Protein AF-A0A4Y2VVF3-F1 (afdb_monomer)

pLDDT: mean 71.62, std 24.37, range [36.44, 98.56]

Organism: Araneus ventricosus (NCBI:txid182803)

Radius of gyration: 33.19 Å; Cα contacts (8 Å, |Δi|>4): 21; chains: 1; bounding box: 82×38×81 Å

Structure (mmCIF, N/CA/C/O backbone):
data_AF-A0A4Y2VVF3-F1
#
_entry.id   AF-A0A4Y2VVF3-F1
#
loop_
_atom_site.group_PDB
_atom_site.id
_atom_site.type_symbol
_atom_site.label_atom_id
_atom_site.label_alt_id
_atom_site.label_comp_id
_atom_site.label_asym_id
_atom_site.label_entity_id
_atom_site.label_seq_id
_atom_site.pdbx_PDB_ins_code
_atom_site.Cartn_x
_atom_site.Cartn_y
_atom_site.Cartn_z
_atom_site.occupancy
_atom_site.B_iso_or_equiv
_atom_site.auth_seq_id
_atom_site.auth_comp_id
_atom_site.auth_asym_id
_atom_site.auth_atom_id
_atom_site.pdbx_PDB_model_num
ATOM 1 N N . ILE A 1 1 ? -22.989 -9.755 7.718 1.00 93.38 1 ILE A N 1
ATOM 2 C CA . ILE A 1 1 ? -22.288 -10.272 6.516 1.00 93.38 1 ILE A CA 1
ATOM 3 C C . ILE A 1 1 ? -21.378 -9.185 5.943 1.00 93.38 1 ILE A C 1
ATOM 5 O O . ILE A 1 1 ? -20.214 -9.202 6.299 1.00 93.38 1 ILE A O 1
ATOM 9 N N . ARG A 1 2 ? -21.895 -8.127 5.299 1.00 97.75 2 ARG A N 1
ATOM 10 C CA . ARG A 1 2 ? -21.090 -7.014 4.737 1.00 97.75 2 ARG A CA 1
ATOM 11 C C . ARG A 1 2 ? -19.947 -6.476 5.620 1.00 97.75 2 ARG A C 1
ATOM 13 O O . ARG A 1 2 ? -18.826 -6.347 5.156 1.00 97.75 2 ARG A O 1
ATOM 20 N N . VAL A 1 3 ? -20.211 -6.157 6.893 1.00 97.88 3 VAL A N 1
ATOM 21 C CA . VAL A 1 3 ? -19.174 -5.632 7.813 1.00 97.88 3 VAL A CA 1
ATOM 22 C C . VAL A 1 3 ? -18.051 -6.645 8.047 1.00 97.88 3 VAL A C 1
ATOM 24 O O . VAL A 1 3 ? -16.886 -6.265 8.103 1.00 97.88 3 VAL A O 1
ATOM 27 N N . ARG A 1 4 ? -18.401 -7.929 8.166 1.00 98.31 4 ARG A N 1
ATOM 28 C CA . ARG A 1 4 ? -17.435 -9.017 8.329 1.00 98.31 4 ARG A CA 1
ATOM 29 C C . ARG A 1 4 ? -16.561 -9.123 7.086 1.00 98.31 4 ARG A C 1
ATOM 31 O O . ARG A 1 4 ? -15.348 -9.116 7.221 1.00 98.31 4 ARG A O 1
ATOM 38 N N . ASP A 1 5 ? -17.168 -9.123 5.907 1.00 98.38 5 ASP A N 1
ATOM 39 C CA . ASP A 1 5 ? -16.439 -9.295 4.649 1.00 98.38 5 ASP A CA 1
ATOM 40 C C . ASP A 1 5 ? -15.495 -8.105 4.388 1.00 98.38 5 ASP A C 1
ATOM 42 O O . ASP A 1 5 ? -14.335 -8.298 4.034 1.00 98.38 5 ASP A O 1
ATOM 46 N N . ILE A 1 6 ? -15.937 -6.874 4.691 1.00 98.56 6 ILE A N 1
ATOM 47 C CA . ILE A 1 6 ? -15.077 -5.677 4.665 1.00 98.56 6 ILE A CA 1
ATOM 48 C C . ILE A 1 6 ? -13.900 -5.824 5.637 1.00 98.56 6 ILE A C 1
ATOM 50 O O . ILE A 1 6 ? -12.768 -5.491 5.296 1.00 98.56 6 ILE A O 1
ATOM 54 N N . ASN A 1 7 ? -14.146 -6.295 6.861 1.00 98.12 7 ASN A N 1
ATOM 55 C CA . ASN A 1 7 ? -13.084 -6.454 7.851 1.00 98.12 7 ASN A CA 1
ATOM 56 C C . ASN A 1 7 ? -12.067 -7.528 7.437 1.00 98.12 7 ASN A C 1
ATOM 58 O O . ASN A 1 7 ? -10.876 -7.324 7.653 1.00 98.12 7 ASN A O 1
ATOM 62 N N . GLU A 1 8 ? -12.508 -8.632 6.830 1.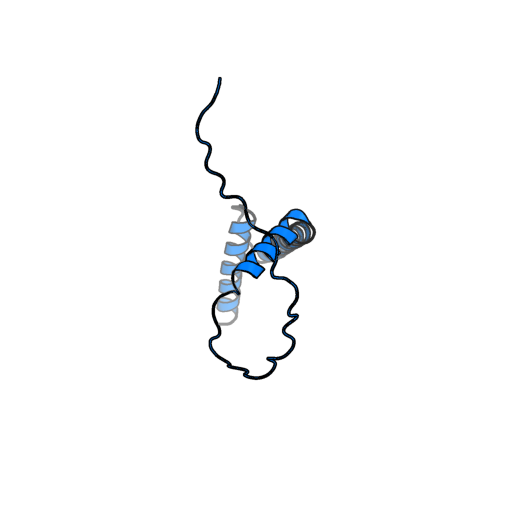00 98.44 8 GLU A N 1
ATOM 63 C CA . GLU A 1 8 ? -11.602 -9.660 6.302 1.00 98.44 8 GLU A CA 1
ATOM 64 C C . GLU A 1 8 ? -10.760 -9.129 5.135 1.00 98.44 8 GLU A C 1
ATOM 66 O O . GLU A 1 8 ? -9.545 -9.333 5.124 1.00 98.44 8 GLU A O 1
ATOM 71 N N . ALA A 1 9 ? -11.353 -8.347 4.227 1.00 98.44 9 ALA A N 1
ATOM 72 C CA . ALA A 1 9 ? -10.603 -7.673 3.167 1.00 98.44 9 ALA A CA 1
ATOM 73 C C . ALA A 1 9 ? -9.539 -6.711 3.731 1.00 98.44 9 ALA A C 1
ATOM 75 O O . ALA A 1 9 ? -8.401 -6.704 3.269 1.00 98.44 9 ALA A O 1
ATOM 76 N N . PHE A 1 10 ? -9.870 -5.943 4.776 1.00 98.44 10 PHE A N 1
ATOM 77 C CA . PHE A 1 10 ? -8.900 -5.074 5.453 1.00 98.44 10 PHE A CA 1
ATOM 78 C C . PHE A 1 10 ? -7.763 -5.858 6.118 1.00 98.44 10 PHE A C 1
ATOM 80 O O . PHE A 1 10 ? -6.623 -5.400 6.088 1.00 98.44 10 PHE A O 1
ATOM 87 N N . LYS A 1 11 ? -8.042 -7.027 6.709 1.00 97.06 11 LYS A N 1
ATOM 88 C CA . LYS A 1 11 ? -6.995 -7.880 7.292 1.00 97.06 11 LYS A CA 1
ATOM 89 C C . LYS A 1 11 ? -6.031 -8.386 6.224 1.00 97.06 11 LYS A C 1
ATOM 91 O O . LYS A 1 11 ? -4.825 -8.355 6.450 1.00 97.06 11 LYS A O 1
ATOM 96 N N . GLU A 1 12 ? -6.548 -8.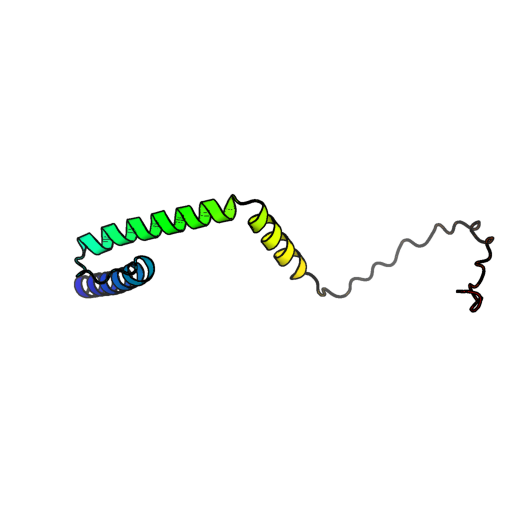829 5.081 1.00 98.12 12 GLU A N 1
ATOM 97 C CA . GLU A 1 12 ? -5.709 -9.298 3.976 1.00 98.12 12 GLU A CA 1
ATOM 98 C C . GLU A 1 12 ? -4.874 -8.162 3.379 1.00 98.12 12 GLU A C 1
ATOM 100 O O . GLU A 1 12 ? -3.653 -8.281 3.290 1.00 98.12 12 GLU A O 1
ATOM 105 N N . LEU A 1 13 ? -5.494 -7.013 3.092 1.00 98.31 13 LEU A N 1
ATOM 106 C CA . LEU A 1 13 ? -4.774 -5.836 2.600 1.00 98.31 13 LEU A CA 1
ATOM 107 C C . LEU A 1 13 ? -3.690 -5.375 3.587 1.00 98.31 13 LEU A C 1
ATOM 109 O O . LEU A 1 13 ? -2.575 -5.054 3.180 1.00 98.31 13 LEU A O 1
ATOM 113 N N . GLY A 1 14 ? -3.995 -5.380 4.888 1.00 96.94 14 GLY A N 1
ATOM 114 C CA . GLY A 1 14 ? -3.035 -5.046 5.938 1.00 96.94 14 GLY A CA 1
ATOM 115 C C . GLY A 1 14 ? -1.828 -5.987 5.963 1.00 96.94 14 GLY A C 1
ATOM 116 O O . GLY A 1 14 ? -0.697 -5.512 6.065 1.00 96.94 14 GLY A O 1
ATOM 117 N N . ARG A 1 15 ? -2.041 -7.303 5.800 1.00 96.50 15 ARG A N 1
ATOM 118 C CA . ARG A 1 15 ? -0.948 -8.286 5.675 1.00 96.50 15 ARG A CA 1
ATOM 119 C C . ARG A 1 15 ? -0.071 -8.005 4.458 1.00 96.50 15 ARG A C 1
ATOM 121 O O . ARG A 1 15 ? 1.150 -7.986 4.590 1.00 96.50 15 ARG A O 1
ATOM 128 N N . MET A 1 16 ? -0.678 -7.743 3.300 1.00 97.38 16 MET A N 1
ATOM 129 C CA . MET A 1 16 ? 0.060 -7.404 2.078 1.00 97.38 16 MET A CA 1
ATOM 130 C C . MET A 1 16 ? 0.926 -6.155 2.269 1.00 97.38 16 MET A C 1
ATOM 132 O O . MET A 1 16 ? 2.120 -6.184 1.971 1.00 97.38 16 MET A O 1
ATOM 136 N N . CYS A 1 17 ? 0.360 -5.082 2.828 1.00 97.38 17 CYS A N 1
ATOM 137 C CA . CYS A 1 17 ? 1.101 -3.845 3.077 1.00 97.38 17 CYS A CA 1
ATOM 138 C C . CYS A 1 17 ? 2.280 -4.064 4.035 1.00 97.38 17 CYS A C 1
ATOM 140 O O . CYS A 1 17 ? 3.391 -3.608 3.767 1.00 97.38 17 CYS A O 1
ATOM 142 N N . MET A 1 18 ? 2.063 -4.827 5.109 1.00 94.62 18 MET A N 1
ATOM 143 C CA . MET A 1 18 ? 3.090 -5.148 6.100 1.00 94.62 18 MET A CA 1
ATOM 144 C C . MET A 1 18 ? 4.284 -5.896 5.492 1.00 94.62 18 MET A C 1
ATOM 146 O O . MET A 1 18 ? 5.430 -5.551 5.784 1.00 94.62 18 MET A O 1
ATOM 150 N N . MET A 1 19 ? 4.030 -6.868 4.608 1.00 94.69 19 MET A N 1
ATOM 151 C CA . MET A 1 19 ? 5.091 -7.599 3.903 1.00 94.69 19 MET A CA 1
ATOM 152 C C . MET A 1 19 ? 5.957 -6.675 3.035 1.00 94.69 19 MET A C 1
ATOM 154 O O . MET A 1 19 ? 7.175 -6.843 2.989 1.00 94.69 19 MET A O 1
ATOM 158 N N . HIS A 1 20 ? 5.349 -5.685 2.374 1.00 95.38 20 HIS A N 1
ATOM 159 C CA . HIS A 1 20 ? 6.072 -4.750 1.508 1.00 95.38 20 HIS A CA 1
ATOM 160 C C . HIS A 1 20 ? 6.815 -3.653 2.284 1.00 95.38 20 HIS A C 1
ATOM 162 O O . HIS A 1 20 ? 7.930 -3.298 1.902 1.00 95.38 20 HIS A O 1
ATOM 168 N N . LEU A 1 21 ? 6.235 -3.138 3.373 1.00 94.12 21 LEU A N 1
ATOM 169 C CA . LEU A 1 21 ? 6.795 -2.018 4.143 1.00 94.12 21 LEU A CA 1
ATOM 170 C C . LEU A 1 21 ? 7.683 -2.447 5.321 1.00 94.12 21 LEU A C 1
ATOM 172 O O . LEU A 1 21 ? 8.350 -1.600 5.911 1.00 94.12 21 LEU A O 1
ATOM 176 N N . LYS A 1 22 ? 7.705 -3.740 5.677 1.00 92.25 22 LYS A N 1
ATOM 177 C CA . LYS A 1 22 ? 8.497 -4.294 6.795 1.00 92.25 22 LYS A CA 1
ATOM 178 C C . LYS A 1 22 ? 8.256 -3.551 8.122 1.00 92.25 22 LYS A C 1
ATOM 180 O O . LYS A 1 22 ? 9.192 -3.260 8.862 1.00 92.25 22 LYS A O 1
ATOM 185 N N . THR A 1 23 ? 6.998 -3.201 8.404 1.00 85.12 23 THR A N 1
ATOM 186 C CA . THR A 1 23 ? 6.598 -2.412 9.582 1.00 85.12 23 THR A CA 1
ATOM 187 C C . THR A 1 23 ? 5.737 -3.223 10.546 1.00 85.12 23 THR A C 1
ATOM 189 O O . THR A 1 23 ? 4.776 -3.850 10.129 1.00 85.12 23 THR A O 1
ATOM 192 N N . GLU A 1 24 ? 6.023 -3.171 11.848 1.00 79.56 24 GLU A N 1
ATOM 193 C CA . GLU A 1 24 ? 5.250 -3.893 12.879 1.00 79.56 24 GLU A CA 1
ATOM 194 C C . GLU A 1 24 ? 4.276 -2.988 13.653 1.00 79.56 24 GLU A C 1
ATOM 196 O O . GLU A 1 24 ? 3.847 -3.289 14.767 1.00 79.56 24 GLU A O 1
ATOM 201 N N . ARG A 1 25 ? 3.922 -1.828 13.087 1.00 80.62 25 ARG A N 1
ATOM 202 C CA . ARG A 1 25 ? 3.004 -0.892 13.747 1.00 80.62 25 ARG A CA 1
ATOM 203 C C . ARG A 1 25 ? 1.583 -1.451 13.795 1.00 80.62 25 ARG A C 1
ATOM 205 O O . ARG A 1 25 ? 1.112 -2.087 12.855 1.00 80.62 25 ARG A O 1
ATOM 212 N N . ALA A 1 26 ? 0.870 -1.129 14.873 1.00 85.06 26 ALA A N 1
ATOM 213 C CA . ALA A 1 26 ? -0.549 -1.436 14.992 1.00 85.06 26 ALA A CA 1
ATOM 214 C C . ALA A 1 26 ? -1.336 -0.833 13.812 1.00 85.06 26 ALA A C 1
ATOM 216 O O . ALA A 1 26 ? -1.257 0.368 13.540 1.00 85.06 26 ALA A O 1
ATOM 217 N N . LEU A 1 27 ? -2.107 -1.672 13.115 1.00 90.19 27 LEU A N 1
ATOM 218 C CA . LEU A 1 27 ? -2.850 -1.280 11.922 1.00 90.19 27 LEU A CA 1
ATOM 219 C C . LEU A 1 27 ? -4.273 -0.829 12.272 1.00 90.19 27 LEU A C 1
ATOM 221 O O . LEU A 1 27 ? -5.084 -1.600 12.784 1.00 90.19 27 LEU A O 1
ATOM 225 N N . THR A 1 28 ? -4.602 0.414 11.927 1.00 97.00 28 THR A N 1
ATOM 226 C CA . THR A 1 28 ? -5.989 0.898 11.849 1.00 97.00 28 THR A CA 1
ATOM 227 C C . THR A 1 28 ? -6.466 0.869 10.396 1.00 97.00 28 THR A C 1
ATOM 229 O O . THR A 1 28 ? -5.651 0.879 9.476 1.00 97.00 28 THR A O 1
ATOM 232 N N . LYS A 1 29 ? -7.785 0.883 10.152 1.00 97.69 29 LYS A N 1
ATOM 233 C CA . LYS A 1 29 ? -8.329 0.909 8.777 1.00 97.69 29 LYS A CA 1
ATOM 234 C C . LYS A 1 29 ? -7.801 2.089 7.963 1.00 97.69 29 LYS A C 1
ATOM 236 O O . LYS A 1 29 ? -7.431 1.914 6.813 1.00 97.69 29 LYS A O 1
ATOM 241 N N . LEU A 1 30 ? -7.725 3.270 8.576 1.00 97.56 30 LEU A N 1
ATOM 242 C CA . LEU A 1 30 ? -7.175 4.458 7.928 1.00 97.56 30 LEU A CA 1
ATOM 243 C C . LEU A 1 30 ? -5.693 4.272 7.583 1.00 97.56 30 LEU A C 1
ATOM 245 O O . LEU A 1 30 ? -5.271 4.588 6.476 1.00 97.56 30 LEU A O 1
ATOM 249 N N . ASN A 1 31 ? -4.912 3.719 8.511 1.00 95.88 31 ASN A N 1
ATOM 250 C CA . ASN A 1 31 ? -3.493 3.480 8.286 1.00 95.88 31 ASN A CA 1
ATOM 251 C C . ASN A 1 31 ? -3.254 2.460 7.156 1.00 95.88 31 ASN A C 1
ATOM 253 O O . ASN A 1 31 ? -2.411 2.707 6.303 1.00 95.88 31 ASN A O 1
ATOM 257 N N . ILE A 1 32 ? -4.050 1.385 7.086 1.00 97.44 32 ILE A N 1
ATOM 258 C CA . ILE A 1 32 ? -3.990 0.402 5.989 1.00 97.44 32 ILE A CA 1
ATOM 259 C C . ILE A 1 32 ? -4.222 1.075 4.630 1.00 97.44 32 ILE A C 1
ATOM 261 O O . ILE A 1 32 ? -3.522 0.762 3.673 1.00 97.44 32 ILE A O 1
ATOM 265 N N . LEU A 1 33 ? -5.164 2.022 4.537 1.00 98.38 33 LEU A N 1
ATOM 266 C CA . LEU A 1 33 ? -5.405 2.755 3.290 1.00 98.38 33 LEU A CA 1
ATOM 267 C C . LEU A 1 33 ? -4.202 3.620 2.893 1.00 98.38 33 LEU A C 1
ATOM 269 O O . LEU A 1 33 ? -3.813 3.605 1.729 1.00 98.38 33 LEU A O 1
ATOM 273 N N . TYR A 1 34 ? -3.587 4.330 3.845 1.00 96.94 34 TYR A N 1
ATOM 274 C CA . TYR A 1 34 ? -2.374 5.108 3.569 1.00 96.94 34 TYR A CA 1
ATOM 275 C C . TYR A 1 34 ? -1.207 4.220 3.124 1.00 96.94 34 TYR A C 1
ATOM 277 O O . TYR A 1 34 ? -0.571 4.514 2.113 1.00 96.94 34 TYR A O 1
ATOM 285 N N . GLN A 1 35 ? -0.966 3.111 3.828 1.00 96.56 35 GLN A N 1
ATOM 286 C CA . GLN A 1 35 ? 0.088 2.161 3.469 1.00 96.56 35 GLN A CA 1
ATOM 287 C C . GLN A 1 35 ? -0.140 1.541 2.086 1.00 96.56 35 GLN A C 1
ATOM 289 O O . GLN A 1 35 ? 0.810 1.380 1.327 1.00 96.56 35 GLN A O 1
ATOM 294 N N . ALA A 1 36 ? -1.386 1.224 1.722 1.00 98.19 36 ALA A N 1
ATOM 295 C CA . ALA A 1 36 ? -1.693 0.663 0.408 1.00 98.19 36 ALA A CA 1
ATOM 296 C C . ALA A 1 36 ? -1.297 1.621 -0.729 1.00 98.19 36 ALA A C 1
ATOM 298 O O . ALA A 1 36 ? -0.696 1.192 -1.714 1.00 98.19 36 ALA A O 1
ATOM 299 N N . VAL A 1 37 ? -1.576 2.919 -0.571 1.00 98.38 37 VAL A N 1
ATOM 300 C CA . VAL A 1 37 ? -1.176 3.953 -1.540 1.00 98.38 37 VAL A CA 1
ATOM 301 C C . VAL A 1 37 ? 0.348 4.047 -1.653 1.00 98.38 37 VAL A C 1
ATOM 303 O O . VAL A 1 37 ? 0.876 4.125 -2.764 1.00 98.38 37 VAL A O 1
ATOM 306 N N . GLU A 1 38 ? 1.064 3.999 -0.529 1.00 97.31 38 GLU A N 1
ATOM 307 C CA . GLU A 1 38 ? 2.531 4.012 -0.497 1.00 97.31 38 GLU A CA 1
ATOM 308 C C . GLU A 1 38 ? 3.134 2.790 -1.207 1.00 97.31 38 GLU A C 1
ATOM 310 O O . GLU A 1 38 ? 4.025 2.939 -2.051 1.00 97.31 38 GLU A O 1
ATOM 315 N N . VAL A 1 39 ? 2.618 1.590 -0.920 1.00 98.00 39 VAL A N 1
ATOM 316 C CA . VAL A 1 39 ? 3.067 0.339 -1.548 1.00 98.00 39 VAL A CA 1
ATOM 317 C C . VAL A 1 39 ? 2.836 0.369 -3.055 1.00 98.00 39 VAL A C 1
ATOM 319 O O . VAL A 1 39 ? 3.764 0.071 -3.808 1.00 98.00 39 VAL A O 1
ATOM 322 N N . ILE A 1 40 ? 1.641 0.767 -3.506 1.00 98.44 40 ILE A N 1
ATOM 323 C CA . ILE A 1 40 ? 1.322 0.857 -4.939 1.00 98.44 40 ILE A CA 1
ATOM 324 C C . ILE A 1 40 ? 2.266 1.844 -5.623 1.00 98.44 40 ILE A C 1
ATOM 326 O O . ILE A 1 40 ? 2.941 1.471 -6.578 1.00 98.44 40 ILE A O 1
ATOM 330 N N . SER A 1 41 ? 2.394 3.059 -5.089 1.00 98.12 41 SER A N 1
ATOM 331 C CA . SER A 1 41 ? 3.241 4.105 -5.684 1.00 98.12 41 SER A CA 1
ATOM 332 C C . SER A 1 41 ? 4.705 3.666 -5.785 1.00 98.12 41 SER A C 1
ATOM 334 O O . SER A 1 41 ? 5.377 3.891 -6.793 1.00 98.12 41 SER A O 1
ATOM 336 N N . THR A 1 42 ? 5.203 2.991 -4.747 1.00 97.06 42 THR A N 1
ATOM 337 C CA . THR A 1 42 ? 6.572 2.468 -4.708 1.00 97.06 42 THR A CA 1
ATOM 338 C C . THR A 1 42 ? 6.785 1.378 -5.758 1.00 97.06 42 THR A C 1
ATOM 340 O O . THR A 1 42 ? 7.768 1.421 -6.501 1.00 97.06 42 THR A O 1
ATOM 343 N N . LEU A 1 43 ? 5.867 0.414 -5.856 1.00 97.19 43 LEU A N 1
ATOM 344 C CA . LEU A 1 43 ? 5.953 -0.666 -6.840 1.00 97.19 43 LEU A CA 1
ATOM 345 C C . LEU A 1 43 ? 5.804 -0.144 -8.275 1.00 97.19 43 LEU A C 1
ATOM 347 O O . LEU A 1 43 ? 6.539 -0.582 -9.161 1.00 97.19 43 LEU A O 1
ATOM 351 N N . GLU A 1 44 ? 4.914 0.819 -8.509 1.00 97.19 44 GLU A N 1
ATOM 352 C CA . GLU A 1 44 ? 4.742 1.468 -9.812 1.00 97.19 44 GLU A CA 1
ATOM 353 C C . GLU A 1 44 ? 6.024 2.167 -10.268 1.00 97.19 44 GLU A C 1
ATOM 355 O O . GLU A 1 44 ? 6.447 1.994 -11.415 1.00 97.19 44 GLU A O 1
ATOM 360 N N . ASN A 1 45 ? 6.688 2.898 -9.371 1.00 95.50 45 ASN A N 1
ATOM 361 C CA . ASN A 1 45 ? 7.968 3.534 -9.671 1.00 95.50 45 ASN A CA 1
ATOM 362 C C . ASN A 1 45 ? 9.055 2.497 -9.984 1.00 95.50 45 ASN A C 1
ATOM 364 O O . ASN A 1 45 ? 9.740 2.625 -10.998 1.00 95.50 45 ASN A O 1
ATOM 368 N N . GLN A 1 46 ? 9.150 1.412 -9.209 1.00 93.69 46 GLN A N 1
ATOM 369 C CA . GLN A 1 46 ? 10.099 0.325 -9.490 1.00 93.69 46 GLN A CA 1
ATOM 370 C C . GLN A 1 46 ? 9.840 -0.356 -10.840 1.00 93.69 46 GLN A C 1
ATOM 372 O O . GLN A 1 46 ? 10.777 -0.761 -11.531 1.00 93.69 46 GLN A O 1
ATOM 377 N N . VAL A 1 47 ? 8.575 -0.536 -11.228 1.00 94.06 47 VAL A N 1
ATOM 378 C CA . VAL A 1 47 ? 8.216 -1.077 -12.548 1.00 94.06 47 VAL A CA 1
ATOM 379 C C . VAL A 1 47 ? 8.604 -0.090 -13.648 1.00 94.06 47 VAL A C 1
ATOM 381 O O . VAL A 1 47 ? 9.206 -0.497 -14.644 1.00 94.06 47 VAL A O 1
ATOM 384 N N . ARG A 1 48 ? 8.317 1.202 -13.459 1.00 92.56 48 ARG A N 1
ATOM 385 C CA . ARG A 1 48 ? 8.659 2.271 -14.405 1.00 92.56 48 ARG A CA 1
ATOM 386 C C . ARG A 1 48 ? 10.167 2.348 -14.645 1.00 92.56 48 ARG A C 1
ATOM 388 O O . ARG A 1 48 ? 10.594 2.320 -15.795 1.00 92.56 48 ARG A O 1
ATOM 395 N N . GLU A 1 49 ? 10.970 2.381 -13.586 1.00 90.00 49 GLU A N 1
ATOM 396 C CA . GLU A 1 49 ? 12.435 2.448 -13.673 1.00 90.00 49 GLU A CA 1
ATOM 397 C C . GLU A 1 49 ? 13.040 1.207 -14.338 1.00 90.00 49 GLU A C 1
ATOM 399 O O . GLU A 1 49 ? 13.909 1.326 -15.205 1.00 90.00 49 GLU A O 1
ATOM 404 N N . ARG A 1 50 ? 12.555 0.005 -13.994 1.00 87.31 50 ARG A N 1
ATOM 405 C CA . ARG A 1 50 ? 13.029 -1.242 -14.619 1.00 87.31 50 ARG A CA 1
ATOM 406 C C . ARG A 1 50 ? 12.699 -1.314 -16.107 1.00 87.31 50 ARG A C 1
ATOM 408 O O . ARG A 1 50 ? 13.539 -1.768 -16.879 1.00 87.31 50 ARG A O 1
ATOM 415 N N . ASN A 1 51 ? 11.513 -0.860 -16.509 1.00 81.25 51 ASN A N 1
ATOM 416 C CA . ASN A 1 51 ? 11.090 -0.882 -17.911 1.00 81.25 51 ASN A CA 1
ATOM 417 C C . ASN A 1 51 ? 11.776 0.199 -18.757 1.00 81.25 51 ASN A C 1
ATOM 419 O O . ASN A 1 51 ? 11.986 -0.007 -19.950 1.00 81.25 51 ASN A O 1
ATOM 423 N N . LEU A 1 52 ? 12.159 1.326 -18.152 1.00 80.44 52 LEU A N 1
ATOM 424 C CA . LEU A 1 52 ? 12.918 2.381 -18.826 1.00 80.44 52 LEU A CA 1
ATOM 425 C C . LEU A 1 52 ? 14.420 2.077 -18.927 1.00 80.44 52 LEU A C 1
ATOM 427 O O . LEU A 1 52 ? 15.118 2.773 -19.661 1.00 80.44 52 LEU A O 1
ATOM 431 N N . ASN A 1 53 ? 14.939 1.054 -18.234 1.00 72.19 53 ASN A N 1
ATOM 432 C CA . ASN A 1 53 ? 16.349 0.686 -18.325 1.00 72.19 53 ASN A CA 1
ATOM 433 C C . ASN A 1 53 ? 16.621 -0.147 -19.599 1.00 72.19 53 ASN A C 1
ATOM 435 O O . ASN A 1 53 ? 16.249 -1.327 -19.656 1.00 72.19 53 ASN A O 1
ATOM 439 N N . PRO A 1 54 ? 17.335 0.403 -20.601 1.00 64.50 54 PRO A N 1
ATOM 440 C CA . PRO A 1 54 ? 17.559 -0.274 -21.877 1.00 64.50 54 PRO A CA 1
ATOM 441 C C . PRO A 1 54 ? 18.326 -1.597 -21.734 1.00 64.50 54 PRO A C 1
ATOM 443 O O . PRO A 1 54 ? 18.139 -2.493 -22.555 1.00 64.50 54 PRO A O 1
ATOM 446 N N . LYS A 1 55 ? 19.140 -1.773 -20.679 1.00 67.31 55 LYS A N 1
ATOM 447 C CA . LYS A 1 55 ? 19.877 -3.027 -20.432 1.00 67.31 55 LYS A CA 1
ATOM 448 C C . LYS A 1 55 ? 18.953 -4.185 -20.040 1.00 67.31 55 LYS A C 1
ATOM 450 O O . LYS A 1 55 ? 19.146 -5.299 -20.513 1.00 67.31 55 LYS A O 1
ATOM 455 N N . VAL A 1 56 ? 17.936 -3.930 -19.217 1.00 64.75 56 VAL A N 1
ATOM 456 C CA . VAL A 1 56 ? 17.003 -4.965 -18.728 1.00 64.75 56 VAL A CA 1
ATOM 457 C C . VAL A 1 56 ? 15.919 -5.259 -19.770 1.00 64.75 56 VAL A C 1
ATOM 459 O O . VAL A 1 56 ? 15.602 -6.420 -20.021 1.00 64.75 56 VAL A O 1
ATOM 462 N N . ALA A 1 57 ? 15.410 -4.225 -20.447 1.00 61.94 57 ALA A N 1
ATOM 463 C CA . ALA A 1 57 ? 14.418 -4.371 -21.514 1.00 61.94 57 ALA A CA 1
ATOM 464 C C . ALA A 1 57 ? 14.950 -5.124 -22.752 1.00 61.94 57 ALA A C 1
ATOM 466 O O . ALA A 1 57 ? 14.171 -5.711 -23.503 1.00 61.94 57 ALA A O 1
ATOM 467 N N . CYS A 1 58 ? 16.265 -5.101 -22.996 1.00 61.81 58 CYS A N 1
ATOM 468 C CA . CYS A 1 58 ? 16.883 -5.823 -24.111 1.00 61.81 58 CYS A CA 1
ATOM 469 C C . CYS A 1 58 ? 17.144 -7.302 -23.777 1.00 61.81 58 CYS A C 1
ATOM 471 O O . CYS A 1 58 ? 16.866 -8.168 -24.601 1.00 61.81 58 CYS A O 1
ATOM 473 N N . LEU A 1 59 ? 17.603 -7.6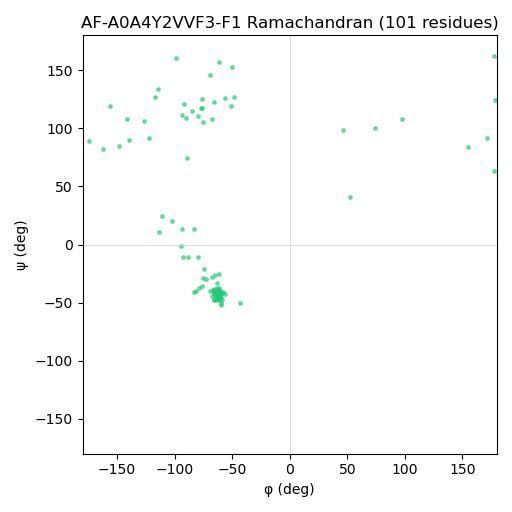06 -22.555 1.00 59.84 59 LEU A N 1
ATOM 474 C CA . LEU A 1 59 ? 17.832 -8.987 -22.109 1.00 59.84 59 LEU A CA 1
ATOM 475 C C . LEU A 1 59 ? 16.530 -9.801 -22.070 1.00 59.84 59 LEU A C 1
ATOM 477 O O . LEU A 1 59 ? 16.511 -10.914 -22.583 1.00 59.84 59 LEU A O 1
ATOM 481 N N . LYS A 1 60 ? 15.429 -9.220 -21.571 1.00 57.28 60 LYS A N 1
ATOM 482 C CA . LYS A 1 60 ? 14.129 -9.909 -21.522 1.00 57.28 60 LYS A CA 1
ATOM 483 C C . LYS A 1 60 ? 13.556 -10.206 -22.918 1.00 57.28 60 LYS A C 1
ATOM 485 O O . LYS A 1 60 ? 13.117 -11.318 -23.166 1.00 57.28 60 LYS A O 1
ATOM 490 N N . ARG A 1 61 ? 13.662 -9.260 -23.865 1.00 59.16 61 ARG A N 1
ATOM 491 C CA . ARG A 1 61 ? 13.239 -9.487 -25.263 1.00 59.16 61 ARG A CA 1
ATOM 492 C C . ARG A 1 61 ? 14.044 -10.584 -25.961 1.00 59.16 61 ARG A C 1
ATOM 494 O O . ARG A 1 61 ? 13.493 -11.310 -26.775 1.00 59.16 61 ARG A O 1
ATOM 501 N N . ARG A 1 62 ? 15.330 -10.722 -25.628 1.00 58.00 62 ARG A N 1
ATOM 502 C CA . ARG A 1 62 ? 16.190 -11.767 -26.196 1.00 58.00 62 ARG A CA 1
ATOM 503 C C . ARG A 1 62 ? 15.876 -13.162 -25.647 1.00 58.00 62 ARG A C 1
ATOM 505 O O . ARG A 1 62 ? 16.095 -14.146 -26.346 1.00 58.00 62 ARG A O 1
ATOM 512 N N . GLU A 1 63 ? 15.399 -13.262 -24.409 1.00 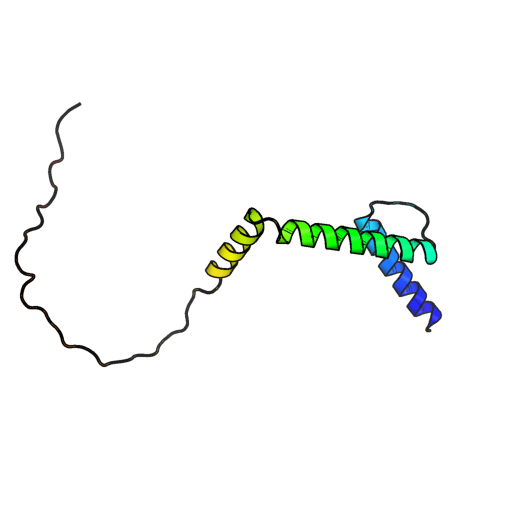57.91 63 GLU A N 1
ATOM 513 C CA . GLU A 1 63 ? 14.968 -14.541 -23.830 1.00 57.91 63 GLU A CA 1
ATOM 514 C C . GLU A 1 63 ? 13.600 -14.978 -24.375 1.00 57.91 63 GLU A C 1
ATOM 516 O O . GLU A 1 63 ? 13.423 -16.161 -24.667 1.00 57.91 63 GLU A O 1
ATOM 521 N N . ASP A 1 64 ? 12.688 -14.031 -24.621 1.00 56.62 64 ASP A N 1
ATOM 522 C CA . ASP A 1 64 ? 11.361 -14.312 -25.186 1.00 56.62 64 ASP A CA 1
ATOM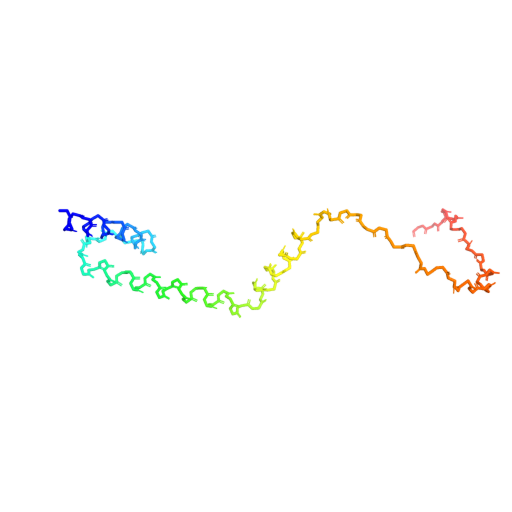 523 C C . ASP A 1 64 ? 11.424 -14.805 -26.655 1.00 56.62 64 ASP A C 1
ATOM 525 O O . ASP A 1 64 ? 10.587 -15.603 -27.069 1.00 56.62 64 ASP A O 1
ATOM 529 N N . GLU A 1 65 ? 12.446 -14.425 -27.436 1.00 55.03 65 GLU A N 1
ATOM 530 C CA . GLU A 1 65 ? 12.642 -14.910 -28.821 1.00 55.03 65 GLU A CA 1
ATOM 531 C C . GLU A 1 65 ? 13.153 -16.360 -28.905 1.00 55.03 65 GLU A C 1
ATOM 533 O O . GLU A 1 65 ? 12.976 -17.018 -29.928 1.00 55.03 65 GLU A O 1
ATOM 538 N N . LYS A 1 66 ? 13.768 -16.896 -27.842 1.00 51.75 66 LYS A N 1
ATOM 539 C CA . LYS A 1 66 ? 14.325 -18.262 -27.845 1.00 51.75 66 LYS A CA 1
ATOM 540 C C . LYS A 1 66 ? 13.307 -19.333 -27.428 1.00 51.75 66 LYS A C 1
ATOM 542 O O . LYS A 1 66 ? 13.582 -20.520 -27.582 1.00 51.75 66 LYS A O 1
ATOM 547 N N . ASN A 1 67 ? 12.143 -18.939 -26.908 1.00 49.34 67 ASN A N 1
ATOM 548 C CA . ASN A 1 67 ? 11.112 -19.876 -26.451 1.00 49.34 67 ASN A CA 1
ATOM 549 C C . ASN A 1 67 ? 10.031 -20.188 -27.512 1.00 49.34 67 ASN A C 1
ATOM 551 O O . ASN A 1 67 ? 9.165 -21.018 -27.261 1.00 49.34 67 ASN A O 1
ATOM 555 N N . GLU A 1 68 ? 10.100 -19.580 -28.703 1.00 51.97 68 GLU A N 1
ATOM 556 C CA . GLU A 1 68 ? 9.152 -19.799 -29.814 1.00 51.97 68 GLU A CA 1
ATOM 557 C C . GLU A 1 68 ? 9.781 -20.540 -31.015 1.00 51.97 68 GLU A C 1
ATOM 559 O O . GLU A 1 68 ? 9.301 -20.434 -32.140 1.00 51.97 68 GLU A O 1
ATOM 564 N N . GLU A 1 69 ? 10.841 -21.330 -30.819 1.00 50.66 69 GLU A N 1
ATOM 565 C CA . GLU A 1 69 ? 11.296 -22.287 -31.841 1.00 50.66 69 GLU A CA 1
ATOM 566 C C . GLU A 1 69 ? 11.313 -23.712 -31.285 1.00 50.66 69 GLU A C 1
ATOM 568 O O . GLU A 1 69 ? 12.302 -24.135 -30.692 1.00 50.66 69 GLU A O 1
ATOM 573 N N . MET A 1 70 ? 10.196 -24.438 -31.465 1.00 40.09 70 MET A N 1
ATOM 574 C CA . MET A 1 70 ? 10.106 -25.741 -32.166 1.00 40.09 70 MET A CA 1
ATOM 575 C C . MET A 1 70 ? 8.661 -26.306 -32.104 1.00 40.09 70 MET A C 1
ATOM 577 O O . MET A 1 70 ? 7.928 -25.996 -31.169 1.00 40.09 70 MET A O 1
ATOM 581 N N . PRO A 1 71 ? 8.253 -27.278 -32.946 1.00 46.47 71 PRO A N 1
ATOM 582 C CA . PRO A 1 71 ? 8.276 -27.359 -34.406 1.00 46.47 71 PRO A CA 1
ATOM 583 C C . PRO A 1 71 ? 6.832 -27.464 -34.954 1.00 46.47 71 PRO A C 1
ATOM 585 O O . PRO A 1 71 ? 6.086 -28.376 -34.589 1.00 46.47 71 PRO A O 1
ATOM 588 N N . LYS A 1 72 ? 6.415 -26.610 -35.896 1.00 39.88 72 LYS A N 1
ATOM 589 C CA . LYS A 1 72 ? 5.219 -26.914 -36.705 1.00 39.88 72 LYS A CA 1
ATOM 590 C C . LYS A 1 72 ? 5.648 -27.674 -37.950 1.00 39.88 72 LYS A C 1
ATOM 592 O O . LYS A 1 72 ? 6.320 -27.139 -38.824 1.00 39.88 72 LYS A O 1
ATOM 597 N N . GLY A 1 73 ? 5.295 -28.955 -37.957 1.00 39.50 73 GLY A N 1
ATOM 598 C CA . GLY A 1 73 ? 5.541 -29.870 -39.055 1.00 39.50 73 GLY A CA 1
ATOM 599 C C . GLY A 1 73 ? 4.854 -29.463 -40.359 1.00 39.50 73 GLY A C 1
ATOM 600 O O . GLY A 1 73 ? 3.846 -28.762 -40.374 1.00 39.50 73 GLY A O 1
ATOM 601 N N . SER A 1 74 ? 5.439 -29.987 -41.437 1.00 42.59 74 SER A N 1
ATOM 602 C CA . SER A 1 74 ? 4.806 -30.354 -42.706 1.00 42.59 74 SER A CA 1
ATOM 603 C C . SER A 1 74 ? 3.845 -29.343 -43.339 1.00 42.59 74 SER A C 1
ATOM 605 O O . SER A 1 74 ? 2.644 -29.403 -43.102 1.00 42.59 74 SER A O 1
ATOM 607 N N . LEU A 1 75 ? 4.347 -28.574 -44.308 1.00 37.22 75 LEU A N 1
ATOM 608 C CA . LEU A 1 75 ? 3.677 -28.454 -45.604 1.00 37.22 75 LEU A CA 1
ATOM 609 C C . LEU A 1 75 ? 4.720 -28.415 -46.725 1.00 37.22 75 LEU A C 1
ATOM 611 O O . LEU A 1 75 ? 5.460 -27.454 -46.914 1.00 37.22 75 LEU A O 1
ATOM 615 N N . SER A 1 76 ? 4.762 -29.530 -47.445 1.00 37.75 76 SER A N 1
ATOM 616 C CA . SER A 1 76 ? 5.319 -29.695 -48.778 1.00 37.75 76 SER A CA 1
ATOM 617 C C . SER A 1 76 ? 4.823 -28.608 -49.730 1.00 37.75 76 SER A C 1
ATOM 619 O O . SER A 1 76 ? 3.614 -28.473 -49.917 1.00 37.75 76 SER A O 1
ATOM 621 N N . ASN A 1 77 ? 5.745 -27.921 -50.399 1.00 40.66 77 ASN A N 1
ATOM 622 C CA . ASN A 1 77 ? 5.445 -27.180 -51.618 1.00 40.66 77 ASN A CA 1
ATOM 623 C C . ASN A 1 77 ? 6.421 -27.649 -52.714 1.00 40.66 77 ASN A C 1
ATOM 625 O O . ASN A 1 77 ? 7.613 -27.345 -52.626 1.00 40.66 77 ASN A O 1
ATOM 629 N N . PRO A 1 78 ? 5.975 -28.440 -53.707 1.00 47.00 78 PRO A N 1
ATOM 630 C CA . PRO A 1 78 ? 6.798 -28.840 -54.835 1.00 47.00 78 PRO A CA 1
ATOM 631 C C . PRO A 1 78 ? 6.563 -27.854 -55.980 1.00 47.00 78 PRO A C 1
ATOM 633 O O . PRO A 1 78 ? 5.488 -27.820 -56.572 1.00 47.00 78 PRO A O 1
ATOM 636 N N . GLY A 1 79 ? 7.562 -27.044 -56.305 1.00 43.50 79 GLY A N 1
ATOM 637 C CA . GLY A 1 79 ? 7.486 -26.214 -57.502 1.00 43.50 79 GLY A CA 1
ATOM 638 C C . GLY A 1 79 ? 8.342 -24.976 -57.402 1.00 43.50 79 GLY A C 1
ATOM 639 O O . GLY A 1 79 ? 7.840 -23.932 -57.015 1.00 43.50 79 GLY A O 1
ATOM 640 N N . MET A 1 80 ? 9.626 -25.136 -57.727 1.00 45.81 80 MET A N 1
ATOM 641 C CA . MET A 1 80 ? 10.493 -24.183 -58.440 1.00 45.81 80 MET A CA 1
ATOM 642 C C . MET A 1 80 ? 11.899 -24.810 -58.500 1.00 45.81 80 MET A C 1
ATOM 644 O O . MET A 1 80 ? 12.862 -24.325 -57.918 1.00 45.81 80 MET A O 1
ATOM 648 N N . GLN A 1 81 ? 12.012 -25.956 -59.180 1.00 43.16 81 GLN A N 1
ATOM 649 C CA . GLN A 1 81 ? 13.261 -26.312 -59.849 1.00 43.16 81 GLN A CA 1
ATOM 650 C C . GLN A 1 81 ? 13.215 -25.628 -61.213 1.00 43.16 81 GLN A C 1
ATOM 652 O O . GLN A 1 81 ? 12.335 -25.980 -61.989 1.00 43.16 81 GLN A O 1
ATOM 657 N N . HIS A 1 82 ? 14.105 -24.665 -61.476 1.00 43.59 82 HIS A N 1
ATOM 658 C CA . HIS A 1 82 ? 14.878 -24.557 -62.725 1.00 43.59 82 HIS A CA 1
ATOM 659 C C . HIS A 1 82 ? 15.655 -23.225 -62.786 1.00 43.59 82 HIS A C 1
ATOM 661 O O . HIS A 1 82 ? 15.152 -22.235 -63.306 1.00 43.59 82 HIS A O 1
ATOM 667 N N . LEU A 1 83 ? 16.906 -23.214 -62.319 1.00 40.69 83 LEU A N 1
ATOM 668 C CA . LEU A 1 83 ? 17.998 -22.501 -62.999 1.00 40.69 83 LEU A CA 1
ATOM 669 C C . LEU A 1 83 ? 19.333 -23.043 -62.481 1.00 40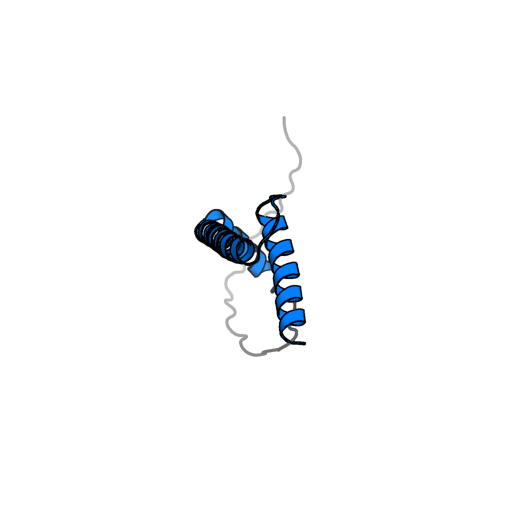.69 83 LEU A C 1
ATOM 671 O O . LEU A 1 83 ? 19.943 -22.557 -61.538 1.00 40.69 83 LEU A O 1
ATOM 675 N N . ILE A 1 84 ? 19.704 -24.163 -63.088 1.00 43.59 84 ILE A N 1
ATOM 676 C CA . ILE A 1 84 ? 21.050 -24.721 -63.105 1.00 43.59 84 ILE A CA 1
ATOM 677 C C . ILE A 1 84 ? 21.951 -23.781 -63.918 1.00 43.59 84 ILE A C 1
ATOM 679 O O . ILE A 1 84 ? 21.831 -23.727 -65.139 1.00 43.59 84 ILE A O 1
ATOM 683 N N . ASP A 1 85 ? 22.848 -23.056 -63.252 1.00 45.44 85 ASP A N 1
ATOM 684 C CA . ASP A 1 85 ? 24.016 -22.450 -63.900 1.00 45.44 85 ASP A CA 1
ATOM 685 C C . ASP A 1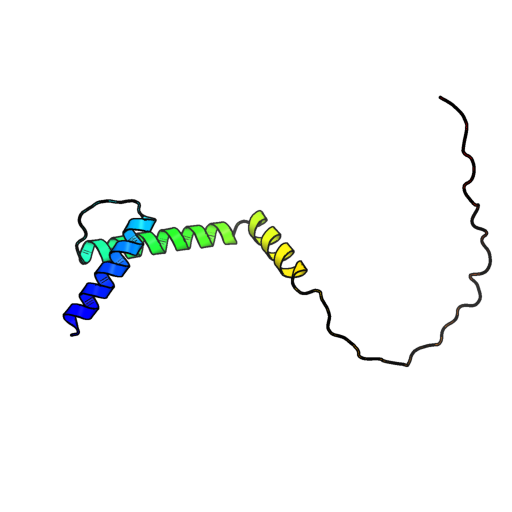 85 ? 25.066 -23.552 -64.155 1.00 45.44 85 ASP A C 1
ATOM 687 O O . ASP A 1 85 ? 25.558 -24.146 -63.191 1.00 45.44 85 ASP A O 1
ATOM 691 N N . PRO A 1 86 ? 25.453 -23.868 -65.409 1.00 47.12 86 PRO A N 1
ATOM 692 C CA . PRO A 1 86 ? 26.362 -24.984 -65.690 1.00 47.12 86 PRO A CA 1
ATOM 693 C C . PRO A 1 86 ? 27.862 -24.664 -65.535 1.00 47.12 86 PRO A C 1
ATOM 695 O O . PRO A 1 86 ? 28.683 -25.450 -66.002 1.00 47.12 86 PRO A O 1
ATOM 698 N N . PHE A 1 87 ? 28.268 -23.538 -64.927 1.00 43.75 87 PHE A N 1
ATOM 699 C CA . PHE A 1 87 ? 29.658 -23.050 -65.045 1.00 43.75 87 PHE A CA 1
ATOM 700 C C . PHE A 1 87 ? 30.522 -23.043 -63.766 1.00 43.75 87 PHE A C 1
ATOM 702 O O . PHE A 1 87 ? 31.633 -22.527 -63.788 1.00 43.75 87 PHE A O 1
ATOM 709 N N . SER A 1 88 ? 30.119 -23.656 -62.649 1.00 43.25 88 SER A N 1
ATOM 710 C CA . SER A 1 88 ? 30.984 -23.682 -61.443 1.00 43.25 88 SER A CA 1
ATOM 711 C C . SER A 1 88 ? 31.886 -24.916 -61.299 1.00 43.25 88 SER A C 1
ATOM 713 O O . SER A 1 88 ? 32.501 -25.114 -60.252 1.00 43.25 88 SER A O 1
ATOM 715 N N . GLN A 1 89 ? 32.046 -25.725 -62.349 1.00 52.47 89 GLN A N 1
ATOM 716 C CA . GLN A 1 89 ? 32.975 -26.856 -62.342 1.00 52.47 89 GLN A CA 1
ATOM 717 C C . GLN A 1 89 ? 34.380 -26.449 -62.819 1.00 52.47 89 GLN A C 1
ATOM 719 O O . GLN A 1 89 ? 34.775 -26.797 -63.924 1.00 52.47 89 GLN A O 1
ATOM 724 N N . MET A 1 90 ? 35.148 -25.741 -61.982 1.00 42.56 90 MET A N 1
ATOM 725 C CA . MET A 1 90 ? 36.623 -25.819 -61.976 1.00 42.56 90 MET A CA 1
ATOM 726 C C . MET A 1 90 ? 37.220 -25.000 -60.824 1.00 42.56 90 MET A C 1
ATOM 728 O O . MET A 1 90 ? 37.555 -23.838 -60.997 1.00 42.56 90 MET A O 1
ATOM 732 N N . MET A 1 91 ? 37.393 -25.614 -59.653 1.00 43.59 91 MET A N 1
ATOM 733 C CA . MET A 1 91 ? 38.473 -25.271 -58.717 1.00 43.59 91 MET A CA 1
ATOM 734 C C . MET A 1 91 ? 38.738 -26.492 -57.819 1.00 43.59 91 MET A C 1
ATOM 736 O O . MET A 1 91 ? 37.823 -26.939 -57.126 1.00 43.59 91 MET A O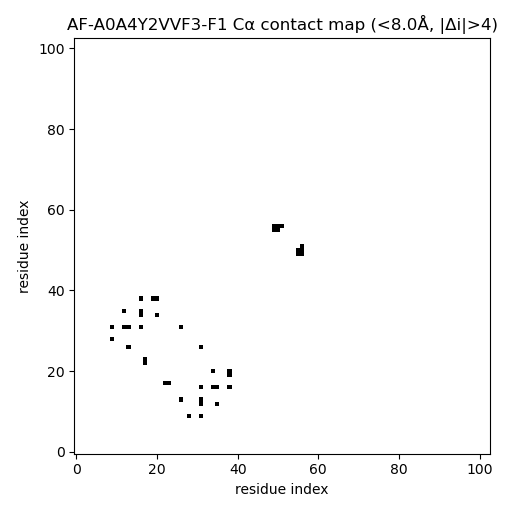 1
ATOM 740 N N . PRO A 1 92 ? 39.951 -27.067 -57.823 1.00 46.31 92 PRO A N 1
ATOM 741 C CA . PRO A 1 92 ? 40.307 -28.133 -56.898 1.00 46.31 92 PRO A CA 1
ATOM 742 C C . PRO A 1 92 ? 40.568 -27.545 -55.504 1.00 46.31 92 PRO A C 1
ATOM 744 O O . PRO A 1 92 ? 41.401 -26.656 -55.341 1.00 46.31 92 PRO A O 1
ATOM 747 N N . HIS A 1 93 ? 39.872 -28.061 -54.489 1.00 43.19 93 HIS 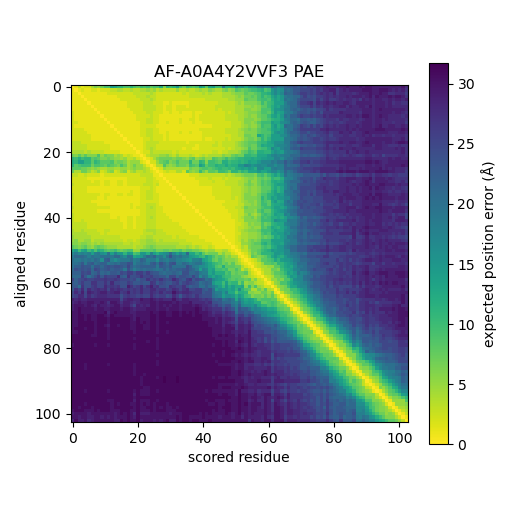A N 1
ATOM 748 C CA . HIS A 1 93 ? 40.244 -27.877 -53.085 1.00 43.19 93 HIS A CA 1
ATOM 749 C C . HIS A 1 93 ? 41.578 -28.598 -52.822 1.00 43.19 93 HIS A C 1
ATOM 751 O O . HIS A 1 93 ? 41.634 -29.815 -53.014 1.00 43.19 93 HIS A O 1
ATOM 757 N N . PRO A 1 94 ? 42.639 -27.922 -52.349 1.00 44.16 94 PRO A N 1
ATOM 758 C CA . PRO A 1 94 ? 43.792 -28.626 -51.822 1.00 44.16 94 PRO A CA 1
ATOM 759 C C . PRO A 1 94 ? 43.465 -29.135 -50.414 1.00 44.16 94 PRO A C 1
ATOM 761 O O . PRO A 1 94 ? 43.186 -28.365 -49.492 1.00 44.16 94 PRO A O 1
ATOM 764 N N . SER A 1 95 ? 43.492 -30.458 -50.272 1.00 42.56 95 SER A N 1
ATOM 765 C CA . SER A 1 95 ? 43.551 -31.173 -49.001 1.00 42.56 95 SER A CA 1
ATOM 766 C C . SER A 1 95 ? 44.695 -30.619 -48.148 1.00 42.56 95 SER A C 1
ATOM 768 O O . SER A 1 95 ? 45.858 -30.688 -48.540 1.00 42.56 95 SER A O 1
ATOM 770 N N . GLN A 1 96 ? 44.380 -30.075 -46.971 1.00 39.28 96 GLN A N 1
ATOM 771 C CA . GLN A 1 96 ? 45.394 -29.807 -45.957 1.00 39.28 96 GLN A CA 1
ATOM 772 C C . GLN A 1 96 ? 45.788 -31.136 -45.313 1.00 39.28 96 GLN A C 1
ATOM 774 O O . GLN A 1 96 ? 45.047 -31.730 -44.532 1.00 39.28 96 GLN A O 1
ATOM 779 N N . SER A 1 97 ? 46.965 -31.621 -45.681 1.00 42.69 97 SER A N 1
ATOM 780 C CA . SER A 1 97 ? 47.704 -32.645 -44.953 1.00 42.69 97 SER A CA 1
ATOM 781 C C . SER A 1 97 ? 49.167 -32.236 -44.981 1.00 42.69 97 SER A C 1
ATOM 783 O O . SER A 1 97 ? 49.881 -32.582 -45.910 1.00 42.69 97 SER A O 1
ATOM 785 N N . VAL A 1 98 ? 49.584 -31.461 -43.984 1.00 45.50 98 VAL A N 1
ATOM 786 C CA . VAL A 1 98 ? 50.973 -31.408 -43.515 1.00 45.50 98 VAL A CA 1
ATOM 787 C C . VAL A 1 98 ? 50.937 -31.103 -42.022 1.00 45.50 98 VAL A C 1
ATOM 789 O O . VAL A 1 98 ? 50.991 -29.964 -41.567 1.00 45.50 98 VAL A O 1
ATOM 792 N N . GLU A 1 99 ? 50.777 -32.181 -41.259 1.00 44.19 99 GLU A N 1
ATOM 793 C CA . GLU A 1 99 ? 51.477 -32.323 -39.990 1.00 44.19 99 GLU A CA 1
ATOM 794 C C . GLU A 1 99 ? 52.973 -32.036 -40.206 1.00 44.19 99 GLU A C 1
ATOM 796 O O . GLU A 1 99 ? 53.510 -32.322 -41.278 1.00 44.19 99 GLU A O 1
ATOM 801 N N . LEU A 1 100 ? 53.632 -31.571 -39.140 1.00 39.12 100 LEU A N 1
ATOM 802 C CA . LEU A 1 100 ? 55.087 -31.503 -38.975 1.00 39.12 100 LEU A CA 1
ATOM 803 C C . LEU A 1 100 ? 55.824 -30.403 -39.769 1.00 39.12 100 LEU A C 1
ATOM 805 O O . LEU A 1 100 ? 56.210 -30.590 -40.915 1.00 39.12 100 LEU A O 1
ATOM 809 N N . LEU A 1 101 ? 56.153 -29.293 -39.093 1.00 37.19 101 LEU A N 1
ATOM 810 C CA . LEU A 1 101 ? 57.535 -29.001 -38.669 1.00 37.19 101 LEU A CA 1
ATOM 811 C C . LEU A 1 101 ? 57.638 -27.628 -37.947 1.00 37.19 101 LEU A C 1
ATOM 813 O O . LEU A 1 101 ? 57.390 -26.587 -38.543 1.00 37.19 101 LEU A O 1
ATOM 817 N N . PHE A 1 102 ? 58.172 -27.691 -36.720 1.00 36.44 102 PHE A N 1
ATOM 818 C CA . PHE A 1 102 ? 59.091 -26.740 -36.060 1.00 36.44 102 PHE A CA 1
ATOM 819 C C . PHE A 1 102 ? 58.554 -25.674 -35.087 1.00 36.44 102 PHE A C 1
ATOM 821 O O . PHE A 1 102 ? 58.019 -24.651 -35.491 1.00 36.44 102 PHE A O 1
ATOM 828 N N . LEU A 1 103 ? 58.886 -25.965 -33.815 1.00 42.94 103 LEU A N 1
ATOM 829 C CA . LEU A 1 103 ? 59.330 -25.105 -32.703 1.00 42.94 103 LEU A CA 1
ATOM 830 C C . LEU A 1 103 ? 58.470 -23.890 -32.333 1.00 42.94 103 LEU A C 1
ATOM 832 O O . LEU A 1 103 ? 58.643 -22.816 -32.945 1.00 42.94 103 LEU A O 1
#

Foldseek 3Di:
DVVVVVVVVLVVLQVVLCVQVVDPDDDDSVNSVVSSVVSVVVVVVVVVVQCPPPVNVVVVVVVVVVVPDDDDDDDDDDDDDDDDDPPPPDDDDDDDDDDDDDD

Nearest PDB structures (foldseek):
  3u5v-assembly1_A-2  TM=9.153E-01  e=4.405E-05  Mus musculus
  7su3-assembly1_A  TM=2.813E-01  e=9.413E+00  Homo sapiens
  8trh-assembly1_J  TM=3.201E-01  e=8.237E+00  Homo sapiens

Sequence (103 aa):
IRVRDINEAFKELGRMCMMHLKTERALTKLNILYQAVEVISTLENQVRERNLNPKVACLKRREDEKNEEMPKGSLSNPGMQHLIDPFSQMMPHPSQSVELLFL

Mean predicted aligned error: 18.04 Å

Secondary structure (DSSP, 8-state):
-HHHHHHHHHHHHHHHHHHHHT--PPPPHHHHHHHHHHHHHHHHHHHHHHHH-HHHHHHHHHHHTTSS-S---------------TT----PPPP--------

InterPro domains:
  IPR011598 Myc-type, basic helix-loop-helix (bHLH) domain [PF00010] (2-44)
  IPR011598 Myc-type, basic helix-loop-helix (bHLH) domain [PS50888] (1-43)
  IPR011598 Myc-type, basic helix-loop-helix (bHLH) domain [SM00353] (1-49)
  IPR036638 Helix-loop-helix DNA-binding domain superfamily [G3DSA:4.10.280.10] (1-57)
  IPR036638 Helix-loop-helix DNA-binding domain superfamily [SSF47459] (2-48)
  IPR051098 Neuronal Differentiation E-box Binding Transcription Factors [PTHR11793] (1-82)

Solvent-accessible surface area (backbone atoms only — not comparable to full-atom values): 6915 Å² total; per-residue (Å²): 106,72,69,57,55,53,50,52,53,50,54,53,52,39,52,55,37,31,72,76,66,74,55,90,69,89,80,45,75,69,52,40,53,55,43,45,54,52,52,51,55,51,52,52,48,55,51,51,55,51,65,68,33,68,72,55,51,48,54,54,55,60,55,61,64,67,76,77,74,85,81,88,77,86,83,89,77,92,87,83,90,85,82,85,77,91,77,82,88,81,76,87,81,81,80,90,80,78,80,87,85,85,135